Protein AF-A0AAD6FW63-F1 (afdb_monomer_lite)

Organism: NCBI:txid1090488

pLDDT: mean 72.47, std 18.84, range [28.69, 93.19]

Structure (mmCIF, N/CA/C/O backbone):
data_AF-A0AAD6FW63-F1
#
_entry.id   AF-A0AAD6FW63-F1
#
loop_
_atom_site.group_PDB
_atom_site.id
_atom_site.type_symbol
_atom_site.label_atom_id
_atom_site.label_alt_id
_atom_site.label_comp_id
_atom_site.label_asym_id
_atom_site.label_entity_id
_atom_site.label_seq_id
_atom_site.pdbx_PDB_ins_code
_atom_site.Cartn_x
_atom_site.Cartn_y
_atom_site.Cartn_z
_atom_site.occupancy
_atom_site.B_iso_or_equiv
_atom_site.auth_seq_id
_atom_site.auth_comp_id
_atom_site.auth_asym_id
_atom_site.auth_atom_id
_atom_site.pdbx_PDB_model_num
ATOM 1 N N . MET A 1 1 ? -1.924 -26.548 4.214 1.00 28.69 1 MET A N 1
ATOM 2 C CA . MET A 1 1 ? -1.727 -27.820 3.489 1.00 28.69 1 MET A CA 1
ATOM 3 C C . MET A 1 1 ? -2.970 -28.033 2.645 1.00 28.69 1 MET A C 1
ATOM 5 O O . MET A 1 1 ? -4.022 -28.293 3.209 1.00 28.69 1 MET A O 1
ATOM 9 N N . VAL A 1 2 ? -2.896 -27.774 1.340 1.00 28.89 2 VAL A N 1
ATOM 10 C CA . VAL A 1 2 ? -4.025 -28.017 0.429 1.00 28.89 2 VAL A CA 1
ATOM 11 C C . VAL A 1 2 ? -3.853 -29.439 -0.097 1.00 28.89 2 VAL A C 1
ATOM 13 O O . VAL A 1 2 ? -2.834 -29.736 -0.715 1.00 28.89 2 VAL A O 1
ATOM 16 N N . LEU A 1 3 ? -4.787 -30.327 0.236 1.00 35.41 3 LEU A N 1
ATOM 17 C CA . LEU A 1 3 ? -4.822 -31.704 -0.258 1.00 35.41 3 LEU A CA 1
ATOM 18 C C . LEU A 1 3 ? -5.662 -31.741 -1.540 1.00 35.41 3 LEU A C 1
ATOM 20 O O . LEU A 1 3 ? -6.787 -31.247 -1.548 1.00 35.41 3 LEU A O 1
ATOM 24 N N . PHE A 1 4 ? -5.113 -32.325 -2.605 1.00 38.91 4 PHE A N 1
ATOM 25 C CA . PHE A 1 4 ? -5.818 -32.571 -3.867 1.00 38.91 4 PHE A CA 1
ATOM 26 C C . PHE A 1 4 ? -6.376 -34.006 -3.912 1.00 38.91 4 PHE A C 1
ATOM 28 O O . PHE A 1 4 ? -5.746 -34.911 -3.357 1.00 38.91 4 PHE A O 1
ATOM 35 N N . PRO A 1 5 ? -7.519 -34.245 -4.587 1.00 38.25 5 PRO A N 1
ATOM 36 C CA . PRO A 1 5 ? -8.008 -35.592 -4.859 1.00 38.25 5 PRO A CA 1
ATOM 37 C C . PRO A 1 5 ? -7.171 -36.257 -5.970 1.00 38.25 5 PRO A C 1
ATOM 39 O O . PRO A 1 5 ? -6.626 -35.559 -6.831 1.00 38.25 5 PRO A O 1
ATOM 42 N N . PRO A 1 6 ? -7.058 -37.596 -5.992 1.00 49.34 6 PRO A N 1
ATOM 43 C CA . PRO A 1 6 ? -6.237 -38.282 -6.971 1.00 49.34 6 PRO A CA 1
ATOM 44 C C . PRO A 1 6 ? -7.062 -38.603 -8.221 1.00 49.34 6 PRO A C 1
ATOM 46 O O . PRO A 1 6 ? -8.075 -39.290 -8.139 1.00 49.34 6 PRO A O 1
ATOM 49 N N . SER A 1 7 ? -6.611 -38.176 -9.397 1.00 48.06 7 SER A N 1
ATOM 50 C CA . SER A 1 7 ? -6.488 -39.082 -10.551 1.00 48.06 7 SER A CA 1
ATOM 51 C C . SER A 1 7 ? -5.882 -38.382 -11.770 1.00 48.06 7 SER A C 1
ATOM 53 O O . SER A 1 7 ? -6.236 -37.264 -12.123 1.00 48.06 7 SER A O 1
ATOM 55 N N . SER A 1 8 ? -4.939 -39.104 -12.386 1.00 46.62 8 SER A N 1
ATOM 56 C CA . SER A 1 8 ? -4.348 -38.904 -13.716 1.00 46.62 8 SER A CA 1
ATOM 57 C C . SER A 1 8 ? -3.781 -37.517 -14.038 1.00 46.62 8 SER A C 1
ATOM 59 O O . SER A 1 8 ? -4.385 -36.748 -14.778 1.00 46.62 8 SER A O 1
ATOM 61 N N . ALA A 1 9 ? -2.554 -37.242 -13.597 1.00 45.59 9 ALA A N 1
ATOM 62 C CA . ALA A 1 9 ? -1.728 -36.212 -14.219 1.00 45.59 9 ALA A CA 1
ATOM 63 C C . ALA A 1 9 ? -0.438 -36.851 -14.734 1.00 45.59 9 ALA A C 1
ATOM 65 O O . ALA A 1 9 ? 0.232 -37.596 -14.013 1.00 45.59 9 ALA A O 1
ATOM 66 N N . SER A 1 10 ? -0.101 -36.563 -15.996 1.00 51.78 10 SER A N 1
ATOM 67 C CA . SER A 1 10 ? 1.253 -36.744 -16.508 1.00 51.78 10 SER A CA 1
ATOM 68 C C . SER A 1 10 ? 2.234 -36.052 -15.561 1.00 51.78 10 SER A C 1
ATOM 70 O O . SER A 1 10 ? 1.858 -35.174 -14.784 1.00 51.78 10 SER A O 1
ATOM 72 N N . ARG A 1 11 ? 3.488 -36.501 -15.580 1.00 48.94 11 ARG A N 1
ATOM 73 C CA . ARG A 1 11 ? 4.554 -36.087 -14.666 1.00 48.94 11 ARG A CA 1
ATOM 74 C C . ARG A 1 11 ? 4.933 -34.614 -14.905 1.00 48.94 11 ARG A C 1
ATOM 76 O O . ARG A 1 11 ? 6.004 -34.341 -15.424 1.00 48.94 11 ARG A O 1
ATOM 83 N N . PHE A 1 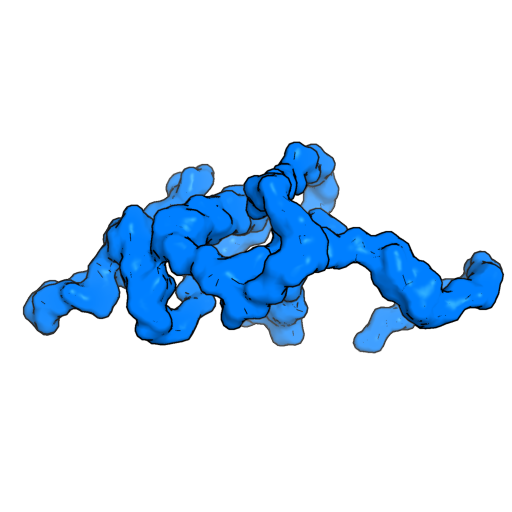12 ? 4.046 -33.689 -14.547 1.00 48.09 12 PHE A N 1
ATOM 84 C CA . PHE A 1 12 ? 4.302 -32.259 -14.483 1.00 48.09 12 PHE A CA 1
ATOM 85 C C . PHE A 1 12 ? 5.335 -32.052 -13.387 1.00 48.09 12 PHE A C 1
ATOM 87 O O . PHE A 1 12 ? 5.075 -32.307 -12.207 1.00 48.09 12 PHE A O 1
ATOM 94 N N . THR A 1 13 ? 6.539 -31.655 -13.772 1.00 62.78 13 THR A N 1
ATOM 95 C CA . THR A 1 13 ? 7.558 -31.304 -12.791 1.00 62.78 13 THR A CA 1
ATOM 96 C C . THR A 1 13 ? 7.145 -30.016 -12.085 1.00 62.78 13 THR A C 1
ATOM 98 O O . THR A 1 13 ? 6.506 -29.140 -12.672 1.00 62.78 13 THR A O 1
ATOM 101 N N . SER A 1 14 ? 7.548 -29.852 -10.822 1.00 49.62 14 SER A N 1
ATOM 102 C CA . SER A 1 14 ? 7.280 -28.616 -10.074 1.00 49.62 14 SER A CA 1
ATOM 103 C C . SER A 1 14 ? 7.771 -27.367 -10.817 1.00 49.62 14 SER A C 1
ATOM 105 O O . SER A 1 14 ? 7.197 -26.296 -10.660 1.00 49.62 14 SER A O 1
ATOM 107 N N . LYS A 1 15 ? 8.807 -27.510 -11.658 1.00 51.28 15 LYS A N 1
ATOM 108 C CA . LYS A 1 15 ? 9.351 -26.443 -12.502 1.00 51.28 15 LYS A CA 1
ATOM 109 C C . LYS A 1 15 ? 8.416 -26.082 -13.661 1.00 51.28 15 LYS A C 1
ATOM 111 O O . LYS A 1 15 ? 8.152 -24.905 -13.865 1.00 51.28 15 LYS A O 1
ATOM 116 N N . GLU A 1 16 ? 7.892 -27.068 -14.384 1.00 60.09 16 GLU A N 1
ATOM 117 C CA . GLU A 1 16 ? 6.948 -26.840 -15.492 1.00 60.09 16 GLU A CA 1
ATOM 118 C C . GLU A 1 16 ? 5.636 -26.224 -15.003 1.00 60.09 16 GLU A C 1
ATOM 120 O O . GLU A 1 16 ? 5.088 -25.338 -15.653 1.00 60.09 16 GLU A O 1
ATOM 125 N N . TRP A 1 17 ? 5.169 -26.638 -13.824 1.00 53.19 17 TRP A N 1
ATOM 126 C CA . TRP A 1 17 ? 3.982 -26.051 -13.210 1.00 53.19 17 TRP A CA 1
ATOM 127 C C . TRP A 1 17 ? 4.213 -24.595 -12.784 1.00 53.19 17 TRP A C 1
ATOM 129 O O . TRP A 1 17 ? 3.395 -23.732 -13.089 1.00 53.19 17 TRP A O 1
ATOM 139 N N . LEU A 1 18 ? 5.351 -24.294 -12.143 1.00 46.06 18 LEU A N 1
ATOM 140 C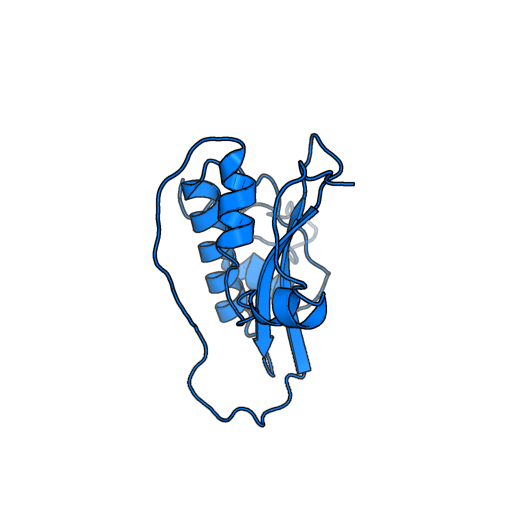 CA . LEU A 1 18 ? 5.680 -22.929 -11.716 1.00 46.06 18 LEU A CA 1
ATOM 141 C C . LEU A 1 18 ? 5.837 -21.974 -12.911 1.00 46.06 18 LEU A C 1
ATOM 143 O O . LEU A 1 18 ? 5.381 -20.838 -12.848 1.00 46.06 18 LEU A O 1
ATOM 147 N N . CYS A 1 19 ? 6.424 -22.445 -14.016 1.00 55.19 19 CYS A N 1
ATOM 148 C CA . CYS A 1 19 ? 6.548 -21.676 -15.258 1.00 55.19 19 CYS A CA 1
ATOM 149 C C . CYS A 1 19 ? 5.208 -21.434 -15.972 1.00 55.19 19 CYS A C 1
ATOM 151 O O . CYS A 1 19 ? 5.135 -20.562 -16.833 1.00 55.19 19 CYS A O 1
ATOM 153 N N . SER A 1 20 ? 4.160 -22.192 -15.635 1.00 57.09 20 SER A N 1
ATOM 154 C CA . SER A 1 20 ? 2.810 -21.989 -16.168 1.00 57.09 20 SER A CA 1
ATOM 155 C C . SER A 1 20 ? 2.031 -20.895 -15.429 1.00 57.09 20 SER A C 1
ATOM 157 O O . SER A 1 20 ? 0.964 -20.498 -15.901 1.00 57.09 20 SER A O 1
ATOM 159 N N . VAL A 1 21 ? 2.514 -20.429 -14.273 1.00 58.59 21 VAL A N 1
ATOM 160 C CA . VAL A 1 21 ? 1.887 -19.333 -13.527 1.00 58.59 21 VAL A CA 1
ATOM 161 C C . VAL A 1 21 ? 2.351 -18.010 -14.132 1.00 58.59 21 VAL A C 1
ATOM 163 O O . VAL A 1 21 ? 3.551 -17.772 -14.255 1.00 58.59 21 VAL A O 1
ATOM 166 N N . ASP A 1 22 ? 1.411 -17.136 -14.505 1.00 59.44 22 ASP A N 1
ATOM 167 C CA . ASP A 1 22 ? 1.751 -15.807 -15.020 1.00 59.44 22 ASP A CA 1
ATOM 168 C C . ASP A 1 22 ? 2.328 -14.935 -13.892 1.00 59.44 22 ASP A C 1
ATOM 170 O O . ASP A 1 22 ? 1.608 -14.426 -13.032 1.00 59.44 22 ASP A O 1
ATOM 174 N N . GLY A 1 23 ? 3.657 -14.830 -13.873 1.00 59.75 23 GLY A N 1
ATOM 175 C CA . GLY A 1 23 ? 4.450 -14.021 -12.948 1.00 59.75 23 GLY A CA 1
ATOM 176 C C . GLY A 1 23 ? 4.879 -12.689 -13.558 1.00 59.75 23 GLY A C 1
ATOM 177 O O . GLY A 1 23 ? 6.014 -12.246 -13.356 1.00 59.75 23 GLY A O 1
ATOM 178 N N . LYS A 1 24 ? 4.021 -12.053 -14.354 1.00 69.75 24 LYS A N 1
ATOM 179 C CA . LYS A 1 24 ? 4.267 -10.689 -14.832 1.00 69.75 24 LYS A CA 1
ATOM 180 C C . LYS A 1 24 ? 3.936 -9.662 -13.742 1.00 69.75 24 LYS A C 1
ATOM 182 O O . LYS A 1 24 ? 3.020 -9.889 -12.952 1.00 69.75 24 LYS A O 1
ATOM 187 N N . PRO A 1 25 ? 4.663 -8.530 -13.686 1.00 68.75 25 PRO A N 1
ATOM 188 C CA . PRO A 1 25 ? 4.331 -7.447 -12.768 1.00 68.75 25 PRO A CA 1
ATOM 189 C C . PRO A 1 25 ? 2.932 -6.897 -13.070 1.00 68.75 25 PRO A C 1
ATOM 191 O O . PRO A 1 25 ? 2.514 -6.820 -14.228 1.00 68.75 25 PRO A O 1
ATOM 194 N N . GLY A 1 26 ? 2.221 -6.511 -12.016 1.00 71.12 26 GLY A N 1
ATOM 195 C CA . GLY A 1 26 ? 0.819 -6.112 -12.065 1.00 71.12 26 GLY A CA 1
ATOM 196 C C . GLY A 1 26 ? -0.032 -6.808 -11.006 1.00 71.12 26 GLY A C 1
ATOM 197 O O . GLY A 1 26 ? 0.475 -7.468 -10.095 1.00 71.12 26 GLY A O 1
ATOM 198 N N . LEU A 1 27 ? -1.350 -6.638 -11.125 1.00 74.31 27 LEU A N 1
ATOM 199 C CA . LEU A 1 27 ? -2.333 -7.337 -10.300 1.00 74.31 27 LEU A CA 1
ATOM 200 C C . LEU A 1 27 ? -2.433 -8.808 -10.710 1.00 74.31 27 LEU A C 1
ATOM 202 O O . LEU A 1 27 ? -2.718 -9.137 -11.862 1.00 74.31 27 LEU A O 1
ATOM 206 N N . ASN A 1 28 ? -2.239 -9.698 -9.740 1.00 73.38 28 ASN A N 1
ATOM 207 C CA . ASN A 1 28 ? -2.394 -11.128 -9.929 1.00 73.38 28 ASN A CA 1
ATOM 208 C C . ASN A 1 28 ? -3.877 -11.490 -9.827 1.00 73.38 28 ASN A C 1
ATOM 210 O O . ASN A 1 28 ? -4.420 -11.696 -8.739 1.00 73.38 28 ASN A O 1
ATOM 214 N N . LYS A 1 29 ? -4.523 -11.579 -10.989 1.00 67.75 29 LYS A N 1
ATOM 215 C CA . LYS A 1 29 ? -5.944 -11.921 -11.085 1.00 67.75 29 LYS A CA 1
ATOM 216 C C . LYS A 1 29 ? -6.257 -13.282 -10.506 1.00 67.75 29 LYS A C 1
ATOM 218 O O . LYS A 1 29 ? -7.217 -13.387 -9.776 1.00 67.75 29 LYS A O 1
ATOM 223 N N . MET A 1 30 ? -5.410 -14.291 -10.714 1.00 66.12 30 MET A N 1
ATOM 224 C CA . MET A 1 30 ? -5.639 -15.601 -10.097 1.00 66.12 30 MET A CA 1
ATOM 225 C C . MET A 1 30 ? -5.711 -15.504 -8.569 1.00 66.12 30 MET A C 1
ATOM 227 O O . MET A 1 30 ? -6.532 -16.178 -7.958 1.00 66.12 30 MET A O 1
ATOM 231 N N . MET A 1 31 ? -4.890 -14.653 -7.947 1.00 66.75 31 MET A N 1
ATOM 232 C CA . MET A 1 31 ? -4.930 -14.423 -6.501 1.00 66.75 31 MET A CA 1
ATOM 233 C C . MET A 1 31 ? -6.159 -13.612 -6.081 1.00 66.75 31 MET A C 1
ATOM 235 O O . MET A 1 31 ? -6.776 -13.951 -5.076 1.00 66.75 31 MET A O 1
ATOM 239 N N . LEU A 1 32 ? -6.545 -12.587 -6.844 1.00 68.56 32 LEU A N 1
ATOM 240 C CA . LEU A 1 32 ? -7.778 -11.828 -6.599 1.00 68.56 32 LEU A CA 1
ATOM 241 C C . LEU A 1 32 ? -9.023 -12.707 -6.749 1.00 68.56 32 LEU A C 1
ATOM 243 O O . LEU A 1 32 ? -9.841 -12.745 -5.840 1.00 68.56 32 LEU A O 1
ATOM 247 N N . ASP A 1 33 ? -9.104 -13.489 -7.819 1.00 69.00 33 ASP A N 1
ATOM 248 C CA . ASP A 1 33 ? -10.171 -14.448 -8.090 1.00 69.00 33 ASP A CA 1
ATOM 249 C C . ASP A 1 33 ? -10.191 -15.556 -7.022 1.00 69.00 33 ASP A C 1
ATOM 251 O O . ASP A 1 33 ? -11.246 -16.046 -6.636 1.00 69.00 33 ASP A O 1
ATOM 255 N N . MET A 1 34 ? -9.036 -15.972 -6.483 1.00 65.06 34 MET A N 1
ATOM 256 C CA . MET A 1 34 ? -8.987 -16.899 -5.341 1.00 65.06 34 MET A CA 1
ATOM 257 C C . MET A 1 34 ? -9.530 -16.277 -4.048 1.00 65.06 34 MET A C 1
ATOM 259 O O . MET A 1 34 ? -10.102 -17.000 -3.228 1.00 65.06 34 MET A O 1
ATOM 263 N N . LEU A 1 35 ? -9.353 -14.968 -3.847 1.00 64.50 35 LEU A N 1
ATOM 264 C CA . LEU A 1 35 ? -9.965 -14.238 -2.734 1.00 64.50 35 LEU A CA 1
ATOM 265 C C . LEU A 1 35 ? -11.474 -14.073 -2.951 1.00 64.50 35 LEU A C 1
ATOM 267 O O . LEU A 1 35 ? -12.248 -14.253 -2.011 1.00 64.50 35 LEU A O 1
ATOM 271 N N . GLU A 1 36 ? -11.873 -13.818 -4.193 1.00 62.03 36 GLU A N 1
ATOM 272 C CA . GLU A 1 36 ? -13.256 -13.727 -4.654 1.00 62.03 36 GLU A CA 1
ATOM 273 C C . GLU A 1 36 ? -13.966 -15.082 -4.624 1.00 62.03 36 GLU A C 1
ATOM 275 O O . GLU A 1 36 ? -15.121 -15.150 -4.271 1.00 62.03 36 GLU A O 1
ATOM 280 N N . ARG A 1 37 ? -13.306 -16.229 -4.803 1.00 55.44 37 ARG A N 1
ATOM 281 C CA . ARG A 1 37 ? -13.939 -17.564 -4.674 1.00 55.44 37 ARG A CA 1
ATOM 282 C C . ARG A 1 37 ? -14.453 -17.917 -3.264 1.00 55.44 37 ARG A C 1
ATOM 284 O O . ARG A 1 37 ? -14.976 -19.012 -3.062 1.00 55.44 37 ARG A O 1
ATOM 291 N N . ARG A 1 38 ? -14.364 -16.999 -2.292 1.00 52.88 38 ARG A N 1
ATOM 292 C CA . ARG A 1 38 ? -15.138 -17.018 -1.030 1.00 52.88 38 ARG A CA 1
ATOM 293 C C . ARG A 1 38 ? -16.489 -16.267 -1.099 1.00 52.88 38 ARG A C 1
ATOM 295 O O . ARG A 1 38 ? -17.273 -16.409 -0.169 1.00 52.88 38 ARG A O 1
ATOM 302 N N . CYS A 1 39 ? -16.763 -15.532 -2.175 1.00 45.88 39 CYS A N 1
ATOM 303 C CA . CYS A 1 39 ? -17.985 -14.805 -2.551 1.00 45.88 39 CYS A CA 1
ATOM 304 C C . CYS A 1 39 ? -18.033 -14.658 -4.099 1.00 45.88 39 CYS A C 1
ATOM 306 O O . CYS A 1 39 ? -17.359 -13.803 -4.642 1.00 45.88 39 CYS A O 1
ATOM 308 N N . GLN A 1 40 ? -18.802 -15.525 -4.772 1.00 35.22 40 GLN A N 1
ATOM 309 C CA . GLN A 1 40 ? -18.917 -15.788 -6.230 1.00 35.22 40 GLN A CA 1
ATOM 310 C C . GLN A 1 40 ? -18.577 -14.706 -7.295 1.00 35.22 40 GLN A C 1
ATOM 312 O O . GLN A 1 40 ? -18.774 -13.517 -7.098 1.00 35.22 40 GLN A O 1
ATOM 317 N N . GLU A 1 41 ? -18.158 -15.247 -8.457 1.00 39.06 41 GLU A N 1
ATOM 318 C CA . GLU A 1 41 ? -17.450 -14.701 -9.640 1.00 39.06 41 GLU A CA 1
ATOM 319 C C . GLU A 1 41 ? -18.105 -13.545 -10.427 1.00 39.06 41 GLU A C 1
ATOM 321 O O . GLU A 1 41 ? -19.294 -13.619 -10.734 1.00 39.06 41 GLU A O 1
ATOM 326 N N . ASP A 1 42 ? -17.274 -12.616 -10.940 1.00 35.22 42 ASP A N 1
ATOM 327 C CA . ASP A 1 42 ? -17.333 -12.188 -12.353 1.00 35.22 42 ASP A CA 1
ATOM 328 C C . ASP A 1 42 ? -16.007 -11.609 -12.926 1.00 35.22 42 ASP A C 1
ATOM 330 O O . ASP A 1 42 ? -15.135 -11.102 -12.225 1.00 35.22 42 ASP A O 1
ATOM 334 N N . GLN A 1 43 ? -15.841 -11.716 -14.250 1.00 35.28 43 GLN A N 1
ATOM 335 C CA . GLN A 1 43 ? -14.595 -11.512 -15.017 1.00 35.28 43 GLN A CA 1
ATOM 336 C C . GLN A 1 43 ? -14.238 -10.030 -15.300 1.00 35.28 43 GLN A C 1
ATOM 338 O O . GLN A 1 43 ? -15.017 -9.318 -15.933 1.00 35.28 43 GLN A O 1
ATOM 343 N N . ALA A 1 44 ? -13.001 -9.585 -15.002 1.00 32.69 44 ALA A N 1
ATOM 344 C CA . ALA A 1 44 ? -12.498 -8.258 -15.415 1.00 32.69 44 ALA A CA 1
ATOM 345 C C . ALA A 1 44 ? -11.044 -8.223 -15.956 1.00 32.69 44 ALA A C 1
ATOM 347 O O . ALA A 1 44 ? -10.125 -8.941 -15.542 1.00 32.69 44 ALA A O 1
ATOM 348 N N . LYS A 1 45 ? -10.823 -7.357 -16.953 1.00 41.50 45 LYS A N 1
ATOM 349 C CA . LYS A 1 45 ? -9.714 -7.372 -17.923 1.00 41.50 45 LYS A CA 1
ATOM 350 C C . LYS A 1 45 ? -8.828 -6.109 -17.848 1.00 41.50 45 LYS A C 1
ATOM 352 O O . LYS A 1 45 ? -9.007 -5.240 -18.677 1.00 41.50 45 LYS A O 1
ATOM 357 N N . TYR A 1 46 ? -7.821 -6.029 -16.969 1.00 43.25 46 TYR A N 1
ATOM 358 C CA . TYR A 1 46 ? -6.837 -4.910 -16.938 1.00 43.25 46 TYR A CA 1
ATOM 359 C C . TYR A 1 46 ? -5.448 -5.421 -16.481 1.00 43.25 46 TYR A C 1
ATOM 361 O O . TYR A 1 46 ? -5.408 -6.486 -15.872 1.00 43.25 46 TYR A O 1
ATOM 369 N N . GLY A 1 47 ? -4.265 -4.843 -16.724 1.00 35.28 47 GLY A N 1
ATO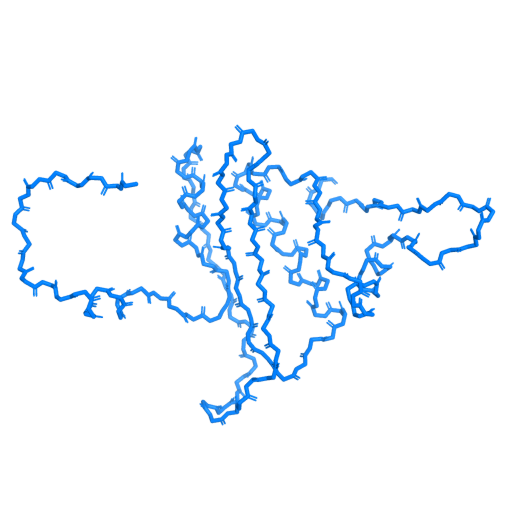M 370 C CA . GLY A 1 47 ? -3.762 -3.692 -17.486 1.00 35.28 47 GLY A CA 1
ATOM 371 C C . GLY A 1 47 ? -2.263 -3.554 -17.126 1.00 35.28 47 GLY A C 1
ATOM 372 O O . GLY A 1 47 ? -1.941 -3.411 -15.951 1.00 35.28 47 GLY A O 1
ATOM 373 N N . TYR A 1 48 ? -1.339 -3.702 -18.085 1.00 40.34 48 TYR A N 1
ATOM 374 C CA . TYR A 1 48 ? 0.120 -3.668 -17.858 1.00 40.34 48 TYR A CA 1
ATOM 375 C C . TYR A 1 48 ? 0.622 -2.219 -17.931 1.00 40.34 48 TYR A C 1
ATOM 377 O O . TYR A 1 48 ? 0.642 -1.634 -19.010 1.00 40.34 48 TYR A O 1
ATOM 385 N N . MET A 1 49 ? 1.034 -1.643 -16.799 1.00 46.22 49 MET A N 1
ATOM 386 C CA . MET A 1 49 ? 1.833 -0.408 -16.753 1.00 46.22 49 MET A CA 1
ATOM 387 C C . MET A 1 49 ? 3.323 -0.771 -16.722 1.00 46.22 49 MET A C 1
ATOM 389 O O . MET A 1 49 ? 4.031 -0.493 -15.760 1.00 46.22 49 MET A O 1
ATOM 393 N N . GLY A 1 50 ? 3.795 -1.453 -17.761 1.00 42.62 50 GLY A N 1
ATOM 394 C CA . GLY A 1 50 ? 5.204 -1.395 -18.124 1.00 42.62 50 GLY A CA 1
ATOM 395 C C . GLY A 1 50 ? 5.297 -0.517 -19.353 1.00 42.62 50 GLY A C 1
ATOM 396 O O . GLY A 1 50 ? 4.937 -0.944 -20.449 1.00 42.62 50 GLY A O 1
ATOM 397 N N . ASP A 1 51 ? 5.716 0.729 -19.152 1.00 40.53 51 ASP A N 1
ATOM 398 C CA . ASP A 1 51 ? 6.222 1.534 -20.254 1.00 40.53 51 ASP A CA 1
ATOM 399 C C . ASP A 1 51 ? 7.372 0.739 -20.877 1.00 40.53 51 ASP A C 1
ATOM 401 O O . ASP A 1 51 ? 8.299 0.319 -20.179 1.00 40.53 51 ASP A O 1
ATOM 405 N N . GLY A 1 52 ? 7.220 0.384 -22.150 1.00 50.44 52 GLY A N 1
ATOM 406 C CA . GLY A 1 52 ? 8.104 -0.560 -22.809 1.00 50.44 52 GLY A CA 1
ATOM 407 C C . GLY A 1 52 ? 9.538 -0.058 -22.761 1.00 50.44 52 GLY A C 1
ATOM 408 O O . GLY A 1 52 ? 9.842 0.949 -23.381 1.00 50.44 52 GLY A O 1
ATOM 409 N N . ASN A 1 53 ? 10.422 -0.761 -22.056 1.00 43.56 53 ASN A N 1
ATOM 410 C CA . ASN A 1 53 ? 11.862 -0.619 -22.222 1.00 43.56 53 ASN A CA 1
ATOM 411 C C . ASN A 1 53 ? 12.575 -1.858 -21.677 1.00 43.56 53 ASN A C 1
ATOM 413 O O . ASN A 1 53 ? 12.592 -2.093 -20.477 1.00 43.56 53 ASN A O 1
ATOM 417 N N . ASN A 1 54 ? 13.144 -2.622 -22.612 1.00 45.44 54 ASN A N 1
ATOM 418 C CA . ASN A 1 54 ? 14.281 -3.536 -22.487 1.00 45.44 54 ASN A CA 1
ATOM 419 C C . ASN A 1 54 ? 14.312 -4.428 -21.231 1.00 45.44 54 ASN A C 1
ATOM 421 O O . ASN A 1 54 ? 14.624 -3.976 -20.134 1.00 45.44 54 ASN A O 1
ATOM 425 N N . GLU A 1 55 ? 14.152 -5.740 -21.430 1.00 53.69 55 GLU A N 1
ATOM 426 C CA . GLU A 1 55 ? 14.280 -6.821 -20.427 1.00 53.69 55 GLU A CA 1
ATOM 427 C C . GLU A 1 55 ? 15.628 -6.855 -19.657 1.00 53.69 55 GLU A C 1
ATOM 429 O O . GLU A 1 55 ? 15.879 -7.755 -18.860 1.00 53.69 55 GLU A O 1
ATOM 434 N N . THR A 1 56 ? 16.515 -5.887 -19.890 1.00 53.47 56 THR A N 1
ATOM 435 C CA . THR A 1 56 ? 17.861 -5.765 -19.326 1.00 53.47 56 THR A CA 1
ATOM 436 C C . THR A 1 56 ? 17.981 -4.745 -18.194 1.00 53.47 56 THR A C 1
ATOM 438 O O . THR A 1 56 ? 19.044 -4.662 -17.579 1.00 53.47 56 THR A O 1
ATOM 441 N N . ASP A 1 57 ? 16.951 -3.943 -17.917 1.00 66.50 57 ASP A N 1
ATOM 442 C CA . ASP A 1 57 ? 17.044 -2.896 -16.899 1.00 66.50 57 ASP A CA 1
ATOM 443 C C . ASP A 1 57 ? 16.767 -3.442 -15.488 1.00 66.50 57 ASP A C 1
ATOM 445 O O . ASP A 1 57 ? 15.649 -3.819 -15.138 1.00 66.50 57 ASP A O 1
ATOM 449 N N . VAL A 1 58 ? 17.816 -3.489 -14.659 1.00 77.31 58 VAL A N 1
ATOM 450 C CA . VAL A 1 58 ? 17.748 -4.009 -13.286 1.00 77.31 58 VAL A CA 1
ATOM 451 C C . VAL A 1 58 ? 16.910 -3.070 -12.414 1.00 77.31 58 VAL A C 1
ATOM 453 O O . VAL A 1 58 ? 17.235 -1.890 -12.264 1.00 77.31 58 VAL A O 1
ATOM 456 N N . ALA A 1 59 ? 15.838 -3.604 -11.827 1.00 81.81 59 ALA A N 1
ATOM 457 C CA . ALA A 1 59 ? 15.017 -2.900 -10.848 1.00 81.81 59 ALA A CA 1
ATOM 458 C C . ALA A 1 59 ? 15.775 -2.711 -9.523 1.00 81.81 59 ALA A C 1
ATOM 460 O O . ALA A 1 59 ? 16.492 -3.606 -9.073 1.00 81.81 59 ALA A O 1
ATOM 461 N N . THR A 1 60 ? 15.590 -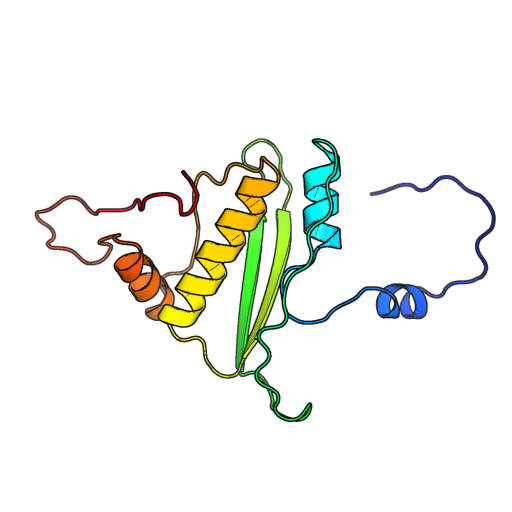1.561 -8.882 1.00 85.94 60 THR A N 1
ATOM 462 C CA . THR A 1 60 ? 16.165 -1.234 -7.563 1.00 85.94 60 THR A CA 1
ATOM 463 C C . THR A 1 60 ? 15.118 -1.290 -6.454 1.00 85.94 60 THR A C 1
ATOM 465 O O . THR A 1 60 ? 15.470 -1.443 -5.287 1.00 85.94 60 THR A O 1
ATOM 468 N N . GLU A 1 61 ? 13.836 -1.198 -6.811 1.00 82.06 61 GLU A N 1
ATOM 469 C CA . GLU A 1 61 ? 12.707 -1.160 -5.890 1.00 82.06 61 GLU A CA 1
ATOM 470 C C . GLU A 1 61 ? 11.634 -2.177 -6.305 1.00 82.06 61 GLU A C 1
ATOM 472 O O . GLU A 1 61 ? 11.379 -2.418 -7.490 1.00 82.06 61 GLU A O 1
ATOM 477 N N . ALA A 1 62 ? 10.976 -2.762 -5.303 1.00 87.25 62 ALA A N 1
ATOM 478 C CA . ALA A 1 62 ? 9.840 -3.655 -5.482 1.00 87.25 62 ALA A CA 1
ATOM 479 C C . ALA A 1 62 ? 8.684 -3.200 -4.586 1.00 87.25 62 ALA A C 1
ATOM 481 O O . ALA A 1 62 ? 8.798 -3.206 -3.360 1.00 87.25 62 ALA A O 1
ATOM 482 N N . LEU A 1 63 ? 7.559 -2.835 -5.195 1.00 87.12 63 LEU A N 1
ATOM 483 C CA . LEU A 1 63 ? 6.312 -2.563 -4.485 1.00 87.12 63 LEU A CA 1
ATOM 484 C C . LEU A 1 63 ? 5.447 -3.809 -4.504 1.00 87.12 63 LEU A C 1
ATOM 486 O O . LEU A 1 63 ? 5.184 -4.351 -5.571 1.00 87.12 63 LEU A O 1
ATOM 490 N N . VAL A 1 64 ? 4.975 -4.234 -3.337 1.00 89.88 64 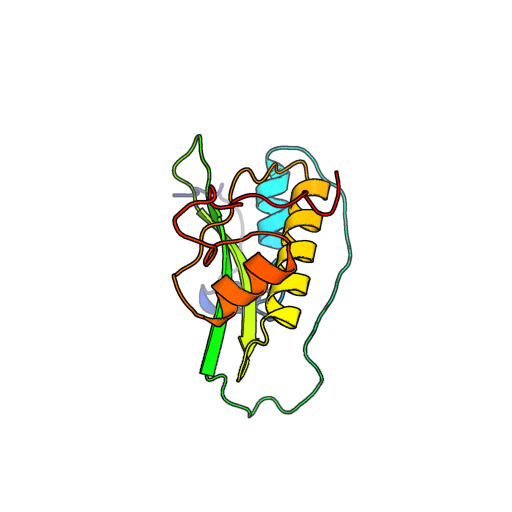VAL A N 1
ATOM 491 C CA . VAL A 1 64 ? 4.090 -5.392 -3.196 1.00 89.88 64 VAL A CA 1
ATOM 492 C C . VAL A 1 64 ? 2.840 -4.970 -2.439 1.00 89.88 64 VAL A C 1
ATOM 494 O O . VAL A 1 64 ? 2.928 -4.476 -1.317 1.00 89.88 64 VAL A O 1
ATOM 497 N N . PHE A 1 65 ? 1.672 -5.211 -3.029 1.00 90.56 65 PHE A N 1
ATOM 498 C CA . PHE A 1 65 ? 0.391 -5.077 -2.344 1.00 90.56 65 PHE A CA 1
ATOM 499 C C . PHE A 1 65 ? -0.034 -6.436 -1.800 1.00 90.56 65 PHE A C 1
ATOM 501 O O . PHE A 1 65 ? -0.106 -7.424 -2.535 1.00 90.56 65 PHE A O 1
ATOM 508 N N . MET A 1 66 ? -0.327 -6.486 -0.503 1.00 91.25 66 MET A N 1
ATOM 509 C CA . MET A 1 66 ? -0.736 -7.698 0.198 1.00 91.25 66 MET A CA 1
ATOM 510 C C . MET A 1 66 ? -2.006 -7.435 0.997 1.00 91.25 66 MET A C 1
ATOM 512 O O . MET A 1 66 ? -2.066 -6.494 1.785 1.00 91.25 66 MET A O 1
ATOM 516 N N . VAL A 1 67 ? -3.001 -8.303 0.829 1.00 90.44 67 VAL A N 1
ATOM 517 C CA . VAL A 1 67 ? -4.223 -8.292 1.635 1.00 90.44 67 VAL A CA 1
ATOM 518 C C . VAL A 1 67 ? -4.020 -9.195 2.842 1.00 90.44 67 VAL A C 1
ATOM 520 O O . VAL A 1 67 ? -3.525 -10.317 2.715 1.00 90.44 67 VAL A O 1
ATOM 523 N N . VAL A 1 68 ? -4.402 -8.703 4.018 1.00 88.56 68 VAL A N 1
ATOM 524 C CA . VAL A 1 68 ? -4.304 -9.422 5.290 1.00 88.56 68 VAL A CA 1
ATOM 525 C C . VAL A 1 68 ? -5.695 -9.545 5.897 1.00 88.56 68 VAL A C 1
ATOM 527 O O . VAL A 1 68 ? -6.409 -8.553 6.044 1.00 88.56 68 VAL A O 1
ATOM 530 N N . GLY A 1 69 ? -6.083 -10.767 6.259 1.00 85.75 69 GLY A N 1
ATOM 531 C CA . GLY A 1 69 ? -7.360 -11.024 6.913 1.00 85.75 69 GLY A CA 1
ATOM 532 C C . GLY A 1 69 ? -7.386 -10.481 8.342 1.00 85.75 69 GLY A C 1
ATOM 533 O O . GLY A 1 69 ? -6.539 -10.833 9.157 1.00 85.75 69 GLY A O 1
ATOM 534 N N . LEU A 1 70 ? -8.393 -9.668 8.674 1.00 82.50 70 LEU A N 1
ATOM 535 C CA . LEU A 1 70 ? -8.615 -9.215 10.056 1.00 82.50 70 LEU A CA 1
ATOM 536 C C . LEU A 1 70 ? -9.216 -10.319 10.938 1.00 82.50 70 LEU A C 1
ATOM 538 O O . LEU A 1 70 ? -8.850 -10.454 12.099 1.00 82.50 70 LEU A O 1
ATOM 542 N N . GLN A 1 71 ? -10.130 -11.120 10.382 1.00 74.50 71 GLN A N 1
ATOM 543 C CA . GLN A 1 71 ? -10.828 -12.204 11.092 1.00 74.50 71 GLN A CA 1
ATOM 544 C C . GLN A 1 71 ? -10.267 -13.600 10.770 1.00 74.50 71 GLN A C 1
ATOM 546 O O . GLN A 1 71 ? -10.901 -14.616 11.036 1.00 74.50 71 GLN A O 1
ATOM 551 N N . GLY A 1 72 ? -9.068 -13.679 10.192 1.00 63.84 72 GLY A N 1
ATOM 552 C CA . GLY A 1 72 ? -8.412 -14.948 9.902 1.00 63.84 72 GLY A CA 1
ATOM 553 C C . GLY A 1 72 ? -6.932 -14.744 9.629 1.00 63.84 72 GLY A C 1
ATOM 554 O O . GLY A 1 72 ? -6.554 -13.781 8.975 1.00 63.84 72 GLY A O 1
ATOM 555 N N . HIS A 1 73 ? -6.092 -15.655 10.112 1.00 76.19 73 HIS A N 1
ATOM 556 C CA . HIS A 1 73 ? -4.635 -15.579 9.978 1.00 76.19 73 HIS A CA 1
ATOM 557 C C . HIS A 1 73 ? -4.163 -15.931 8.557 1.00 76.19 73 HIS A C 1
ATOM 559 O O . HIS A 1 73 ? -3.414 -16.886 8.357 1.00 76.19 73 HIS A O 1
ATOM 565 N N . TRP A 1 74 ? -4.619 -15.183 7.554 1.00 81.00 74 TRP A N 1
ATOM 566 C CA . TRP A 1 74 ? -4.211 -15.346 6.164 1.00 81.00 74 TRP A CA 1
ATOM 567 C C . TRP A 1 74 ? -3.667 -14.038 5.597 1.00 81.00 74 TRP A C 1
ATOM 569 O O . TRP A 1 74 ? -4.047 -12.940 6.008 1.00 81.00 74 TRP A O 1
ATOM 579 N N . LYS A 1 75 ? -2.743 -14.182 4.651 1.00 84.38 75 LYS A N 1
ATOM 580 C CA . LYS A 1 75 ? -2.135 -13.091 3.896 1.00 84.38 75 LYS A CA 1
ATOM 581 C C . LYS A 1 75 ? -2.028 -13.532 2.446 1.00 84.38 75 LYS A C 1
ATOM 583 O O . LYS A 1 75 ? -1.644 -14.675 2.199 1.00 84.38 75 LYS A O 1
ATOM 588 N N . ALA A 1 76 ? -2.357 -12.654 1.513 1.00 84.69 76 ALA A N 1
ATOM 589 C CA . ALA A 1 76 ? -2.265 -12.938 0.088 1.00 84.69 76 ALA A CA 1
ATOM 590 C C . ALA A 1 76 ? -1.644 -11.736 -0.635 1.00 84.69 76 ALA A C 1
ATOM 592 O O . ALA A 1 76 ? -2.231 -10.652 -0.599 1.00 84.69 76 ALA A O 1
ATOM 593 N N . PRO A 1 77 ? -0.463 -11.878 -1.265 1.00 85.75 77 PRO A N 1
ATOM 594 C CA . PRO A 1 77 ? 0.019 -10.864 -2.192 1.00 85.75 77 PRO A CA 1
ATOM 595 C C . PRO A 1 77 ? -0.928 -10.814 -3.397 1.00 85.75 77 PRO A C 1
ATOM 597 O O . PRO A 1 77 ? -1.225 -11.846 -3.996 1.00 85.75 77 PRO A O 1
ATOM 600 N N . ILE A 1 78 ? -1.417 -9.622 -3.725 1.00 84.38 78 ILE A N 1
ATOM 601 C CA . ILE A 1 78 ? -2.382 -9.399 -4.812 1.00 84.38 78 ILE A CA 1
ATOM 602 C C . ILE A 1 78 ? -1.766 -8.677 -6.005 1.00 84.38 78 ILE A C 1
ATOM 604 O O . ILE A 1 78 ? -2.300 -8.763 -7.104 1.00 84.38 78 ILE A O 1
ATOM 608 N N . ALA A 1 79 ? -0.651 -7.974 -5.813 1.00 84.31 79 ALA A N 1
ATOM 609 C CA . ALA A 1 79 ? 0.050 -7.299 -6.893 1.00 84.31 79 ALA A CA 1
ATOM 610 C C . ALA A 1 79 ? 1.509 -7.045 -6.526 1.00 84.31 79 ALA A C 1
ATOM 612 O O . ALA A 1 79 ? 1.831 -6.860 -5.349 1.00 84.31 79 ALA A O 1
ATOM 613 N N . TYR A 1 80 ? 2.373 -6.981 -7.534 1.00 86.62 80 TYR A N 1
ATOM 614 C CA . TYR A 1 80 ? 3.726 -6.464 -7.368 1.00 86.62 80 TYR A CA 1
ATOM 615 C C . TYR A 1 80 ? 4.199 -5.703 -8.601 1.00 86.62 80 TYR A C 1
ATOM 617 O O . TYR A 1 80 ? 3.813 -6.009 -9.728 1.00 86.62 80 TYR A O 1
ATOM 625 N N . TYR A 1 81 ? 5.066 -4.725 -8.372 1.00 84.00 81 TYR A N 1
ATOM 626 C CA . TYR A 1 81 ? 5.638 -3.858 -9.393 1.00 84.00 81 TYR A CA 1
ATOM 627 C C . TYR A 1 81 ? 7.140 -3.740 -9.147 1.00 84.00 81 TYR A C 1
ATOM 629 O O . TYR A 1 81 ? 7.563 -3.435 -8.032 1.00 84.00 81 TYR A O 1
ATOM 637 N N . LEU A 1 82 ? 7.935 -4.003 -10.184 1.00 83.56 82 LEU A N 1
ATOM 638 C CA . LEU A 1 82 ? 9.392 -3.879 -10.162 1.00 83.56 82 LEU A CA 1
ATOM 639 C C . LEU A 1 82 ? 9.773 -2.644 -10.972 1.00 83.56 82 LEU A C 1
ATOM 641 O O . LEU A 1 82 ? 9.379 -2.530 -12.131 1.00 83.56 82 LEU A O 1
ATOM 645 N N . THR A 1 83 ? 10.503 -1.713 -10.367 1.00 80.62 83 THR A N 1
ATOM 646 C CA . THR A 1 83 ? 10.902 -0.459 -11.020 1.00 80.62 83 THR A CA 1
ATOM 647 C C . THR A 1 83 ? 12.217 0.064 -10.444 1.00 80.62 83 THR A C 1
ATOM 649 O O . THR A 1 83 ? 12.697 -0.397 -9.409 1.00 80.62 83 THR A O 1
ATOM 652 N N . LYS A 1 84 ? 12.836 1.021 -11.138 1.00 80.75 84 LYS A N 1
ATOM 653 C CA . LYS A 1 84 ? 14.018 1.747 -10.656 1.00 80.75 84 LYS A CA 1
ATOM 654 C C . LYS A 1 84 ? 13.680 2.842 -9.640 1.00 80.75 84 LYS A C 1
ATOM 656 O O . LYS A 1 84 ? 14.538 3.277 -8.879 1.00 80.75 84 LYS A O 1
ATOM 661 N N . SER A 1 85 ? 12.449 3.334 -9.672 1.00 79.62 85 SER A N 1
ATOM 662 C CA . SER A 1 85 ? 11.948 4.293 -8.695 1.00 79.62 85 SER A CA 1
ATOM 663 C C . SER A 1 85 ? 10.426 4.333 -8.716 1.00 79.62 85 SER A C 1
ATOM 665 O O . SER A 1 85 ? 9.790 4.164 -9.764 1.00 79.62 85 SER A O 1
ATOM 667 N N . LEU A 1 86 ? 9.834 4.568 -7.549 1.00 82.50 86 LEU A N 1
ATOM 668 C CA . LEU A 1 86 ? 8.402 4.802 -7.395 1.00 82.50 86 LEU A CA 1
ATOM 669 C C . LEU A 1 86 ? 8.138 6.246 -6.994 1.00 82.50 86 LEU A C 1
ATOM 671 O O . LEU A 1 86 ? 8.426 6.668 -5.874 1.00 82.50 86 LEU A O 1
ATOM 675 N N . SER A 1 87 ? 7.531 7.005 -7.907 1.00 87.25 87 SER A N 1
ATOM 676 C CA . SER A 1 87 ? 7.031 8.330 -7.557 1.00 87.25 87 SER A CA 1
ATOM 677 C C . SER A 1 87 ? 5.815 8.206 -6.622 1.00 87.25 87 SER A C 1
ATOM 679 O O . SER A 1 87 ? 5.011 7.284 -6.801 1.00 87.25 87 SER A O 1
ATOM 681 N N . PRO A 1 88 ? 5.622 9.128 -5.659 1.00 88.88 88 PRO A N 1
ATOM 682 C CA . PRO A 1 88 ? 4.441 9.119 -4.793 1.00 88.88 88 PRO A CA 1
ATOM 683 C C . PRO A 1 88 ? 3.119 9.153 -5.573 1.00 88.88 88 PRO A C 1
ATOM 685 O O . PRO A 1 88 ? 2.159 8.501 -5.176 1.00 88.88 88 PRO A O 1
ATOM 688 N N . GLU A 1 89 ? 3.093 9.842 -6.720 1.00 88.50 89 GLU A N 1
ATOM 689 C CA . GLU A 1 89 ? 1.920 9.901 -7.601 1.00 88.50 89 GLU A CA 1
ATOM 690 C C . GLU A 1 89 ? 1.627 8.539 -8.244 1.00 88.50 89 GLU A C 1
ATOM 692 O O . GLU A 1 89 ? 0.488 8.076 -8.250 1.00 88.50 89 GLU A O 1
ATOM 697 N N . THR A 1 90 ? 2.661 7.834 -8.715 1.00 87.06 90 THR A N 1
ATOM 698 C CA . THR A 1 90 ? 2.512 6.462 -9.221 1.00 87.06 90 THR A CA 1
ATOM 699 C C . THR A 1 90 ? 2.013 5.531 -8.117 1.00 87.06 90 THR A C 1
ATOM 701 O O . THR A 1 90 ? 1.083 4.762 -8.345 1.00 87.06 90 THR A O 1
ATOM 704 N N . GLN A 1 91 ? 2.576 5.617 -6.906 1.00 90.38 91 GLN A N 1
ATOM 705 C CA . GLN A 1 91 ? 2.119 4.811 -5.767 1.00 90.38 91 GLN A CA 1
ATOM 706 C C . GLN A 1 91 ? 0.646 5.081 -5.441 1.00 90.38 91 GLN A C 1
ATOM 708 O O . GLN A 1 91 ? -0.113 4.135 -5.228 1.00 90.38 91 GLN A O 1
ATOM 713 N N . ARG A 1 92 ? 0.226 6.351 -5.470 1.00 91.50 92 ARG A N 1
ATOM 714 C CA . ARG A 1 92 ? -1.161 6.771 -5.245 1.00 91.50 92 ARG A CA 1
ATOM 715 C C . ARG A 1 92 ? -2.111 6.143 -6.261 1.00 91.50 92 ARG A C 1
ATOM 717 O O . ARG A 1 92 ? -3.139 5.591 -5.865 1.00 91.50 92 ARG A O 1
ATOM 724 N N . VAL A 1 93 ? -1.771 6.203 -7.549 1.00 90.00 93 VAL A N 1
ATOM 725 C CA . VAL A 1 93 ? -2.569 5.604 -8.632 1.00 90.00 93 VAL A CA 1
ATOM 726 C C . VAL A 1 93 ? -2.663 4.087 -8.463 1.00 90.00 93 VAL A C 1
ATOM 728 O O . VAL A 1 93 ? -3.762 3.538 -8.498 1.00 90.00 93 VAL A O 1
ATOM 731 N N . LEU A 1 94 ? -1.538 3.414 -8.202 1.00 89.81 94 LEU A N 1
ATOM 732 C CA . LEU A 1 94 ? -1.506 1.962 -8.007 1.00 89.81 94 LEU A CA 1
ATOM 733 C C . LEU A 1 94 ? -2.310 1.520 -6.775 1.00 89.81 94 LEU A C 1
ATOM 735 O O . LEU A 1 94 ? -3.027 0.522 -6.843 1.00 89.81 94 LEU A O 1
ATOM 739 N N . LEU A 1 95 ? -2.224 2.263 -5.667 1.00 92.19 95 LEU A N 1
ATOM 740 C CA . LEU A 1 95 ? -3.008 1.996 -4.463 1.00 92.19 95 LEU A CA 1
ATOM 741 C C . LEU A 1 95 ? -4.504 2.221 -4.707 1.00 92.19 95 LEU A C 1
ATOM 743 O O . LEU A 1 95 ? -5.302 1.368 -4.332 1.00 92.19 95 LEU A O 1
ATOM 747 N N . SER A 1 96 ? -4.886 3.328 -5.351 1.00 91.81 96 SER A N 1
ATOM 748 C CA . SER A 1 96 ? -6.297 3.631 -5.648 1.00 91.81 96 SER A CA 1
ATOM 749 C C . SER A 1 96 ? -6.918 2.525 -6.500 1.00 91.81 96 SER A C 1
ATOM 751 O O . SER A 1 96 ? -7.953 1.978 -6.135 1.00 91.81 96 SER A O 1
ATOM 753 N N . HIS A 1 97 ? -6.211 2.104 -7.550 1.00 89.31 97 HIS A N 1
ATOM 754 C CA . HIS A 1 97 ? -6.645 1.010 -8.413 1.00 89.31 97 HIS A CA 1
ATOM 755 C C . HIS A 1 97 ? -6.735 -0.329 -7.661 1.00 89.31 97 HIS A C 1
ATOM 757 O O . HIS A 1 97 ? -7.681 -1.089 -7.842 1.00 89.31 97 HIS A O 1
ATOM 763 N N . ALA A 1 98 ? -5.784 -0.633 -6.768 1.00 88.88 98 ALA A N 1
ATOM 764 C CA . ALA A 1 98 ? -5.863 -1.841 -5.945 1.00 88.88 98 ALA A CA 1
ATOM 765 C C . ALA A 1 98 ? -7.078 -1.823 -4.996 1.00 88.88 98 ALA A C 1
ATOM 767 O O . ALA A 1 98 ? -7.707 -2.859 -4.796 1.00 88.88 98 ALA A O 1
ATOM 768 N N . LEU A 1 99 ? -7.420 -0.664 -4.424 1.00 91.50 99 LEU A N 1
ATOM 769 C CA . LEU A 1 99 ? -8.603 -0.503 -3.574 1.00 91.50 99 LEU A CA 1
ATOM 770 C C . LEU A 1 99 ? -9.903 -0.645 -4.376 1.00 91.50 99 LEU A C 1
ATOM 772 O O . LEU A 1 99 ? -10.800 -1.357 -3.932 1.00 91.50 99 LEU A O 1
ATOM 776 N N . GLU A 1 100 ? -9.980 -0.038 -5.561 1.00 90.00 100 GLU A N 1
ATOM 777 C CA . GLU A 1 100 ? -11.109 -0.177 -6.493 1.00 90.00 100 GLU A CA 1
ATOM 778 C C . GLU A 1 100 ? -11.340 -1.644 -6.887 1.00 90.00 100 GLU A C 1
ATOM 780 O O . GLU A 1 100 ? -12.460 -2.143 -6.796 1.00 90.00 100 GLU A O 1
ATOM 785 N N . GLU A 1 101 ? -10.279 -2.371 -7.246 1.00 86.06 101 GLU A N 1
ATOM 786 C CA . GLU A 1 101 ? -10.365 -3.785 -7.635 1.00 86.06 101 GLU A CA 1
ATOM 787 C C . GLU A 1 101 ? -10.794 -4.692 -6.471 1.00 86.06 101 GLU A C 1
ATOM 789 O O . GLU A 1 101 ? -11.539 -5.655 -6.671 1.00 86.06 101 GLU A O 1
ATOM 794 N N . LEU A 1 102 ? -10.348 -4.402 -5.247 1.00 87.81 102 LEU A N 1
ATOM 795 C CA . LEU A 1 102 ? -10.806 -5.123 -4.057 1.00 87.81 102 LEU A CA 1
ATOM 796 C C . LEU A 1 102 ? -12.273 -4.811 -3.754 1.00 87.81 102 LEU A C 1
ATOM 798 O O . LEU A 1 102 ? -13.047 -5.724 -3.462 1.00 87.81 102 LEU A O 1
ATOM 802 N N . HIS A 1 103 ? -12.665 -3.544 -3.873 1.00 89.25 103 HIS A N 1
ATOM 803 C CA . HIS A 1 103 ? -14.037 -3.110 -3.656 1.00 89.25 103 HIS A CA 1
ATOM 804 C C . HIS A 1 103 ? -15.009 -3.743 -4.655 1.00 89.25 103 HIS A C 1
ATOM 806 O O . HIS A 1 103 ? -16.048 -4.257 -4.240 1.00 89.25 103 HIS A O 1
ATOM 812 N N . ALA A 1 104 ? -14.645 -3.784 -5.941 1.00 86.31 104 ALA A N 1
ATOM 813 C CA . ALA A 1 104 ? -15.436 -4.418 -6.995 1.00 86.31 104 ALA A CA 1
ATOM 814 C C . ALA A 1 104 ? -15.749 -5.897 -6.697 1.00 86.31 104 ALA A C 1
ATOM 816 O O . ALA A 1 104 ? -16.806 -6.388 -7.076 1.00 86.31 104 ALA A O 1
ATOM 817 N N . ARG A 1 105 ? -14.867 -6.577 -5.953 1.00 79.88 105 ARG A N 1
ATOM 818 C CA . ARG A 1 105 ? -14.997 -7.988 -5.538 1.00 79.88 105 ARG A CA 1
ATOM 819 C C . ARG A 1 105 ? -15.621 -8.163 -4.151 1.00 79.88 105 ARG A C 1
ATOM 821 O O . ARG A 1 105 ? -15.503 -9.217 -3.529 1.00 79.88 105 ARG A O 1
ATOM 828 N N . GLY A 1 106 ? -16.215 -7.105 -3.598 1.00 84.06 106 GLY A N 1
ATOM 829 C CA . GLY A 1 106 ? -16.830 -7.118 -2.269 1.00 84.06 106 GLY A CA 1
ATOM 830 C C . GLY A 1 106 ? -15.836 -7.218 -1.105 1.00 84.06 106 GLY A C 1
ATOM 831 O O . GLY A 1 106 ? -16.244 -7.425 0.042 1.00 84.06 106 GLY A O 1
ATOM 832 N N . ILE A 1 107 ? -14.532 -7.057 -1.354 1.00 84.81 107 ILE A N 1
ATOM 833 C CA . ILE A 1 107 ? -13.505 -7.076 -0.311 1.00 84.81 107 ILE A CA 1
ATOM 834 C C . ILE A 1 107 ? -13.383 -5.672 0.277 1.00 84.81 107 ILE A C 1
ATOM 836 O O . ILE A 1 107 ? -12.819 -4.756 -0.318 1.00 84.81 107 ILE A O 1
ATOM 840 N N . ARG A 1 108 ? -13.885 -5.503 1.502 1.00 89.06 108 ARG A N 1
ATOM 841 C CA . ARG A 1 108 ? -13.802 -4.228 2.219 1.00 89.06 108 ARG A CA 1
ATOM 842 C C . ARG A 1 108 ? -12.446 -4.061 2.901 1.00 89.06 108 ARG A C 1
ATOM 844 O O . ARG A 1 108 ? -12.175 -4.689 3.927 1.00 89.06 108 ARG A O 1
ATOM 851 N N . VAL A 1 109 ? -11.626 -3.160 2.369 1.00 91.19 109 VAL A N 1
ATOM 852 C CA . VAL A 1 109 ? -10.374 -2.730 3.004 1.00 91.19 109 VAL A CA 1
ATOM 853 C C . VAL A 1 109 ? -10.684 -1.703 4.091 1.00 91.19 109 VAL A C 1
ATOM 855 O O . VAL A 1 109 ? -11.330 -0.693 3.837 1.00 91.19 109 VAL A O 1
ATOM 858 N N . VAL A 1 110 ? -10.245 -1.979 5.321 1.00 90.94 110 VAL A N 1
ATOM 859 C CA . VAL A 1 110 ? -10.496 -1.107 6.486 1.00 90.94 110 VAL A CA 1
ATOM 860 C C . VAL A 1 110 ? -9.308 -0.195 6.780 1.00 90.94 110 VAL A C 1
ATOM 862 O O . VAL A 1 110 ? -9.487 0.923 7.252 1.00 90.94 110 VAL A O 1
ATOM 865 N N . SER A 1 111 ? -8.092 -0.665 6.512 1.00 92.69 111 SER A N 1
ATOM 866 C CA . SER A 1 111 ? -6.870 0.101 6.724 1.00 92.69 111 SER A CA 1
ATOM 867 C C . SER A 1 111 ? -5.791 -0.306 5.728 1.00 92.69 111 SER A C 1
ATOM 869 O O . SER A 1 111 ? -5.763 -1.435 5.237 1.00 92.69 111 SER A O 1
ATOM 871 N N . VAL A 1 112 ? -4.895 0.637 5.446 1.00 93.00 112 VAL A N 1
ATOM 872 C CA . VAL A 1 112 ? -3.687 0.428 4.647 1.00 93.00 112 VAL A CA 1
ATOM 873 C C . VAL A 1 112 ? -2.489 0.621 5.568 1.00 93.00 112 VAL A C 1
ATOM 875 O O . VAL A 1 112 ? -2.407 1.618 6.282 1.00 93.00 112 VAL A O 1
ATOM 878 N N . THR A 1 113 ? -1.562 -0.334 5.564 1.00 92.19 113 THR A N 1
ATOM 879 C CA . THR A 1 113 ? -0.333 -0.276 6.364 1.00 92.19 113 THR A CA 1
ATOM 880 C C . THR A 1 113 ? 0.875 -0.157 5.450 1.00 92.19 113 THR A C 1
ATOM 882 O O . THR A 1 113 ? 1.011 -0.941 4.513 1.00 92.19 113 THR A O 1
ATOM 885 N N . MET A 1 114 ? 1.765 0.780 5.753 1.00 90.50 114 MET A N 1
ATOM 886 C CA . MET A 1 114 ? 3.015 1.008 5.032 1.00 90.50 114 MET A CA 1
ATOM 887 C C . MET A 1 114 ? 4.120 1.371 6.025 1.00 90.50 114 MET A C 1
ATOM 889 O O . MET A 1 114 ? 3.839 1.650 7.192 1.00 90.50 114 MET A O 1
ATOM 893 N N . ASP A 1 115 ? 5.372 1.340 5.579 1.00 88.62 115 ASP A N 1
ATOM 894 C CA . ASP A 1 115 ? 6.488 1.828 6.385 1.00 88.62 115 ASP A CA 1
ATOM 895 C C . ASP A 1 115 ? 6.513 3.372 6.453 1.00 88.62 115 ASP A C 1
ATOM 897 O O . ASP A 1 115 ? 5.696 4.071 5.851 1.00 88.62 115 ASP A O 1
ATOM 901 N N . GLY A 1 116 ? 7.471 3.923 7.200 1.00 84.69 116 GLY A N 1
ATOM 902 C CA . GLY A 1 116 ? 7.660 5.370 7.333 1.00 84.69 116 GLY A CA 1
ATOM 903 C C . GLY A 1 116 ? 8.403 6.032 6.167 1.00 84.69 116 GLY A C 1
ATOM 904 O O . GLY A 1 116 ? 8.937 7.128 6.358 1.00 84.69 116 GLY A O 1
ATOM 905 N N . HIS A 1 117 ? 8.510 5.389 4.997 1.00 88.25 117 HIS A N 1
ATOM 906 C CA . HIS A 1 117 ? 9.271 5.938 3.877 1.00 88.25 117 HIS A CA 1
ATOM 907 C C . HIS A 1 117 ? 8.667 7.262 3.381 1.00 88.25 117 HIS A C 1
ATOM 909 O O . HIS A 1 117 ? 7.448 7.448 3.344 1.00 88.25 117 HIS A O 1
ATOM 915 N N . ALA A 1 118 ? 9.521 8.212 2.984 1.00 88.44 118 ALA A N 1
ATOM 916 C CA . ALA A 1 118 ? 9.085 9.561 2.617 1.00 88.44 118 ALA A CA 1
ATOM 917 C C . ALA A 1 118 ? 8.092 9.567 1.442 1.00 88.44 118 ALA A C 1
ATOM 919 O O . ALA A 1 118 ? 7.161 10.374 1.439 1.00 88.44 118 ALA A O 1
ATOM 920 N N . SER A 1 119 ? 8.254 8.647 0.485 1.00 87.94 119 SER A N 1
ATOM 921 C CA . SER A 1 119 ? 7.330 8.498 -0.646 1.00 87.94 119 SER A CA 1
ATOM 922 C C . SER A 1 119 ? 5.938 8.047 -0.198 1.00 87.94 119 SER A C 1
ATOM 924 O O . SER A 1 119 ? 4.945 8.629 -0.621 1.00 87.94 119 SER A O 1
ATOM 926 N N . ASN A 1 120 ? 5.871 7.103 0.742 1.00 90.06 120 ASN A N 1
ATOM 927 C CA . ASN A 1 120 ? 4.627 6.560 1.281 1.00 90.06 120 ASN A CA 1
ATOM 928 C C . ASN A 1 120 ? 3.864 7.618 2.093 1.00 90.06 120 ASN A C 1
ATOM 930 O O . ASN A 1 120 ? 2.652 7.779 1.947 1.00 90.06 120 ASN A O 1
ATOM 934 N N . VAL A 1 121 ? 4.586 8.420 2.882 1.00 89.94 121 VAL A N 1
ATOM 935 C CA . VAL A 1 121 ? 4.006 9.581 3.575 1.00 89.94 121 VAL A CA 1
ATOM 936 C C . VAL A 1 121 ? 3.499 10.624 2.575 1.00 89.94 121 VAL A C 1
ATOM 938 O O . VAL A 1 121 ? 2.402 11.154 2.741 1.00 89.94 121 VAL A O 1
ATOM 941 N N . SER A 1 122 ? 4.270 10.913 1.522 1.00 90.69 122 SER A N 1
ATOM 942 C CA . SER A 1 122 ? 3.865 11.855 0.474 1.00 90.69 122 SER A CA 1
ATOM 943 C C . SER A 1 122 ? 2.611 11.381 -0.267 1.00 90.69 122 SER A C 1
ATOM 945 O O . SER A 1 122 ? 1.691 12.175 -0.451 1.00 90.69 122 SER A O 1
ATOM 947 N N . MET A 1 123 ? 2.525 10.092 -0.601 1.00 93.19 123 MET A N 1
ATOM 948 C CA . MET A 1 123 ? 1.341 9.461 -1.187 1.00 93.19 123 MET A CA 1
ATOM 949 C C . MET A 1 123 ? 0.113 9.623 -0.278 1.00 93.19 123 MET A C 1
ATOM 951 O O . MET A 1 123 ? -0.950 10.017 -0.752 1.00 93.19 123 MET A O 1
ATOM 955 N N . CYS A 1 124 ? 0.246 9.381 1.031 1.00 91.31 124 CYS A N 1
ATOM 956 C CA . CYS A 1 124 ? -0.854 9.586 1.981 1.00 91.31 124 CYS A CA 1
ATOM 957 C C . CYS A 1 124 ? -1.343 11.031 1.993 1.00 91.31 124 CYS A C 1
ATOM 959 O O . CYS A 1 124 ? -2.548 11.275 1.998 1.00 91.31 124 CYS A O 1
ATOM 961 N N . ASN A 1 125 ? -0.415 11.988 1.969 1.00 90.75 125 ASN A N 1
ATOM 962 C CA . ASN A 1 125 ? -0.773 13.400 1.929 1.00 90.75 125 ASN A CA 1
ATOM 963 C C . ASN A 1 125 ? -1.532 13.756 0.641 1.00 90.75 125 ASN A C 1
ATOM 965 O O . ASN A 1 125 ? -2.501 14.509 0.690 1.00 90.75 125 ASN A O 1
ATOM 969 N N . GLN A 1 126 ? -1.162 13.164 -0.500 1.00 91.31 126 GLN A N 1
ATOM 970 C CA . GLN A 1 126 ? -1.894 13.338 -1.762 1.00 91.31 126 GLN A CA 1
ATOM 971 C C . GLN A 1 126 ? -3.297 12.713 -1.738 1.00 91.31 126 GLN A C 1
ATOM 973 O O . GLN A 1 126 ? -4.194 13.207 -2.415 1.00 91.31 126 GLN A O 1
ATOM 978 N N . LEU A 1 127 ? -3.511 11.657 -0.946 1.00 89.69 127 LEU A N 1
ATOM 979 C CA . LEU A 1 127 ? -4.842 11.085 -0.692 1.00 89.69 127 LEU A CA 1
ATOM 980 C C . LEU A 1 127 ? -5.670 11.924 0.298 1.00 89.69 127 LEU A C 1
ATOM 982 O O . LEU A 1 127 ? -6.842 11.637 0.526 1.00 89.69 127 LEU A O 1
ATOM 986 N N . GLY A 1 128 ? -5.089 12.982 0.868 1.00 89.88 128 GLY A N 1
ATOM 987 C CA . GLY A 1 128 ? -5.760 13.890 1.790 1.00 89.88 128 GLY A CA 1
ATOM 988 C C . GLY A 1 128 ? -5.556 13.558 3.265 1.00 89.88 128 GLY A C 1
ATOM 989 O O . GLY A 1 128 ? -6.270 14.134 4.089 1.00 89.88 128 GLY A O 1
ATOM 990 N N . CYS A 1 129 ? -4.613 12.673 3.604 1.00 88.94 129 CYS A N 1
ATOM 991 C CA . CYS A 1 129 ? -4.125 12.526 4.972 1.00 88.94 129 CYS A CA 1
ATOM 992 C C . CYS A 1 129 ? -3.202 13.692 5.352 1.00 88.94 129 CYS A C 1
ATOM 994 O O . CYS A 1 129 ? -2.631 14.369 4.504 1.00 88.94 129 CYS A O 1
ATOM 996 N N . GLU A 1 130 ? -3.000 13.888 6.645 1.00 86.19 130 GLU A N 1
ATOM 997 C CA . GLU A 1 130 ? -2.030 14.828 7.187 1.00 86.19 130 GLU A CA 1
ATOM 998 C C . GLU A 1 130 ? -1.248 14.128 8.298 1.00 86.19 130 GLU A C 1
ATOM 1000 O O . GLU A 1 130 ? -1.630 14.126 9.468 1.00 86.19 130 GLU A O 1
ATOM 1005 N N . LEU A 1 131 ? -0.162 13.457 7.897 1.00 78.44 131 LEU A N 1
ATOM 1006 C CA . LEU A 1 131 ? 0.679 12.650 8.796 1.00 78.44 131 LEU A CA 1
ATOM 1007 C C . LEU A 1 131 ? 1.844 13.446 9.411 1.00 78.44 131 LEU A C 1
ATOM 1009 O O . LEU A 1 131 ? 2.541 12.948 10.292 1.00 78.44 131 LEU A O 1
ATOM 1013 N N . LYS A 1 132 ? 2.079 14.668 8.921 1.00 71.00 132 LYS A N 1
ATOM 1014 C CA . LYS A 1 132 ? 3.135 15.597 9.356 1.00 71.00 132 LYS A CA 1
ATOM 1015 C C . LYS A 1 132 ? 2.552 17.005 9.547 1.00 71.00 132 LYS A C 1
ATOM 1017 O O . LYS A 1 132 ? 3.037 17.956 8.943 1.00 71.00 132 LYS A O 1
ATOM 1022 N N . GLY A 1 133 ? 1.467 17.095 10.314 1.00 66.38 133 GLY A N 1
ATOM 1023 C CA . GLY A 1 133 ? 0.788 18.352 10.635 1.00 66.38 133 GLY A CA 1
ATOM 1024 C C . GLY A 1 133 ? 1.352 19.044 11.877 1.00 66.38 133 GLY A C 1
ATOM 1025 O O . GLY A 1 133 ? 2.274 18.547 12.534 1.00 66.38 133 GLY A O 1
ATOM 1026 N N . ASN A 1 134 ? 0.773 20.197 12.211 1.00 69.62 134 ASN A N 1
ATOM 1027 C CA . ASN A 1 134 ? 1.078 20.921 13.443 1.00 69.62 134 ASN A CA 1
ATOM 1028 C C . ASN A 1 134 ? 0.815 20.024 14.671 1.00 69.62 134 ASN A C 1
ATOM 1030 O O . ASN A 1 134 ? -0.262 19.442 14.757 1.00 69.62 134 ASN A O 1
ATOM 1034 N N . PRO A 1 135 ? 1.707 19.969 15.682 1.00 67.69 135 PRO A N 1
ATOM 1035 C CA . PRO A 1 135 ? 1.494 19.164 16.896 1.00 67.69 135 PRO A CA 1
ATOM 1036 C C . PRO A 1 135 ? 0.237 19.530 17.704 1.00 67.69 135 PRO A C 1
ATOM 1038 O O . PRO A 1 135 ? -0.120 18.829 18.647 1.00 67.69 135 PRO A O 1
ATOM 1041 N N . GLN A 1 136 ? -0.383 20.665 17.381 1.00 69.38 136 GLN A N 1
ATOM 1042 C CA . GLN A 1 136 ? -1.572 21.204 18.033 1.00 69.38 136 GLN A CA 1
ATOM 1043 C C . GLN A 1 136 ? -2.876 20.779 17.344 1.00 69.38 136 GLN A C 1
ATOM 1045 O O . GLN A 1 136 ? -3.942 20.941 17.934 1.00 69.38 136 GLN A O 1
ATOM 1050 N N . GLU A 1 137 ? -2.803 20.218 16.134 1.00 74.81 137 GLU A N 1
ATOM 1051 C CA . GLU A 1 137 ? -3.961 19.727 15.391 1.00 74.81 137 GLU A CA 1
ATOM 1052 C C . GLU A 1 137 ? -3.940 18.191 15.322 1.00 74.81 137 GLU A C 1
ATOM 1054 O O . GLU A 1 137 ? -2.872 17.581 15.207 1.00 74.81 137 GLU A O 1
ATOM 1059 N N . PRO A 1 138 ? -5.102 17.523 15.440 1.00 77.50 138 PRO A N 1
ATOM 1060 C CA . PRO A 1 138 ? -5.166 16.072 15.355 1.00 77.50 138 PRO A CA 1
ATOM 1061 C C . PRO A 1 138 ? -4.759 15.600 13.955 1.00 77.50 138 PRO A C 1
ATOM 1063 O O . PRO A 1 138 ? -5.206 16.146 12.949 1.00 77.50 138 PRO A O 1
ATOM 1066 N N . LEU A 1 139 ? -3.945 14.543 13.891 1.00 83.88 139 LEU A N 1
ATOM 1067 C CA . LEU A 1 139 ? -3.522 13.953 12.622 1.00 83.88 139 LEU A CA 1
ATOM 1068 C C . LEU A 1 139 ? -4.738 13.494 11.813 1.00 83.88 139 LEU A C 1
ATOM 1070 O O . LEU A 1 139 ? -5.572 12.723 12.302 1.00 83.88 139 LEU A O 1
ATOM 1074 N N . LYS A 1 140 ? -4.797 13.891 10.543 1.00 87.06 140 LYS A N 1
ATOM 1075 C CA . LYS A 1 140 ? -5.790 13.366 9.609 1.00 87.06 140 LYS A CA 1
ATOM 1076 C C . LYS A 1 140 ? -5.277 12.049 9.032 1.00 87.06 140 LYS A C 1
ATOM 1078 O O . LYS A 1 140 ? -4.474 12.035 8.105 1.00 87.06 140 LYS A O 1
ATOM 1083 N N . THR A 1 141 ? -5.706 10.930 9.607 1.00 88.88 141 THR A N 1
ATOM 1084 C CA . THR A 1 141 ? -5.184 9.586 9.284 1.00 88.88 141 THR A CA 1
ATOM 1085 C C . THR A 1 141 ? -6.085 8.771 8.356 1.00 88.88 141 THR A C 1
ATOM 1087 O O . THR A 1 141 ? -5.818 7.593 8.118 1.00 88.88 141 THR A O 1
ATOM 1090 N N . SER A 1 142 ? -7.142 9.381 7.822 1.00 91.00 142 SER A N 1
ATOM 1091 C CA . SER A 1 142 ? -8.084 8.745 6.906 1.00 91.00 142 SER A CA 1
ATOM 1092 C C . SER A 1 142 ? -8.269 9.561 5.630 1.00 91.00 142 SER A C 1
ATOM 1094 O O . SER A 1 142 ? -8.155 10.789 5.616 1.00 91.00 142 SER A O 1
ATOM 1096 N N . PHE A 1 143 ? -8.590 8.846 4.558 1.00 92.38 143 PHE A N 1
ATOM 1097 C CA . PHE A 1 143 ? -8.931 9.389 3.252 1.00 92.38 143 PHE A CA 1
ATOM 1098 C C . PHE A 1 143 ? -10.215 8.717 2.742 1.00 92.38 143 PHE A C 1
ATOM 1100 O O . PHE A 1 143 ? -10.509 7.589 3.156 1.00 92.38 143 PHE A O 1
ATOM 1107 N N . PRO A 1 144 ? -11.010 9.398 1.896 1.00 90.81 144 PRO A N 1
ATOM 1108 C CA . PRO A 1 144 ? -12.196 8.798 1.299 1.00 90.81 144 PRO A CA 1
ATOM 1109 C C . PRO A 1 144 ? -11.796 7.615 0.420 1.00 90.81 144 PRO A C 1
ATOM 1111 O O . PRO A 1 144 ? -10.790 7.658 -0.289 1.00 90.81 144 PRO A O 1
ATOM 1114 N N . HIS A 1 145 ? -12.581 6.548 0.477 1.00 89.31 145 HIS A N 1
ATOM 1115 C CA . HIS A 1 145 ? -12.340 5.385 -0.361 1.00 89.31 145 HIS A CA 1
ATOM 1116 C C . HIS A 1 145 ? -12.627 5.750 -1.833 1.00 89.31 145 HIS A C 1
ATOM 1118 O O . HIS A 1 145 ? -13.613 6.432 -2.101 1.00 89.31 145 HIS A O 1
ATOM 1124 N N . PRO A 1 146 ? -11.797 5.316 -2.801 1.00 87.50 146 PRO A N 1
ATOM 1125 C CA . PRO A 1 146 ? -11.885 5.797 -4.185 1.00 87.50 146 PRO A CA 1
ATOM 1126 C C . PRO A 1 146 ? -13.205 5.457 -4.900 1.00 87.50 146 PRO A C 1
ATOM 1128 O O . PRO A 1 146 ? -13.569 6.129 -5.859 1.00 87.50 146 PRO A O 1
ATOM 1131 N N . SER A 1 147 ? -13.934 4.440 -4.428 1.00 81.56 147 SER A N 1
ATOM 1132 C CA . SER A 1 147 ? -15.176 3.946 -5.053 1.00 81.56 147 SER A CA 1
ATOM 1133 C C . SER A 1 147 ? -16.465 4.159 -4.244 1.00 81.56 147 SER A C 1
ATOM 1135 O O . SER A 1 147 ? -17.505 3.665 -4.674 1.00 81.56 147 SER A O 1
ATOM 1137 N N . THR A 1 148 ? -16.431 4.811 -3.073 1.00 73.50 148 THR A N 1
ATOM 1138 C CA . THR A 1 148 ? -17.613 4.952 -2.184 1.00 73.50 148 THR A CA 1
ATOM 1139 C C . THR A 1 148 ? -17.728 6.325 -1.56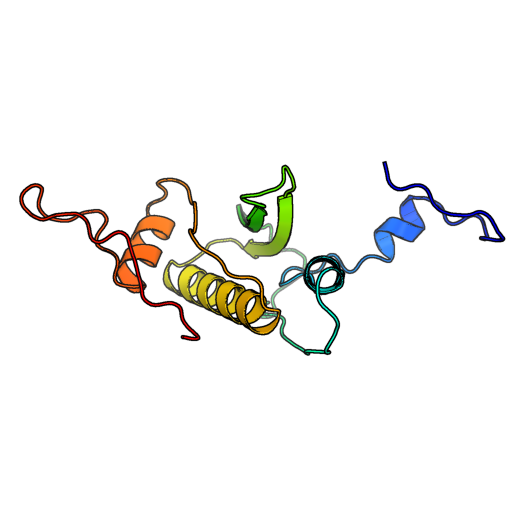0 1.00 73.50 148 THR A C 1
ATOM 1141 O O . THR A 1 148 ? -16.671 6.821 -1.112 1.00 73.50 148 THR A O 1
#

Foldseek 3Di:
DDDDDDDDDDCCDPVNVVVPQPPDFFFRVVQLVVVLVVPDDDDDDDDDPDPDDDPPDAFPDKDWDKDQDPPDGDITTGGMDTHNDDALVNVLVRVLVVLVSCVVSVNDDPDDDDDPDPSPCVNQVVLVWAPPDDPVDDTRRDHDRNPD

Radius of gyration: 18.6 Å; chains: 1; bounding box: 37×60×41 Å

Sequence (148 aa):
MVLFPPSSASRFTSKEWLCSVDGKPGLNKMMLDMLERRCQEDQAKYGYMGDGNNETDVATEALVFMVVGLQGHWKAPIAYYLTKSLSPETQRVLLSHALEELHARGIRVVSVTMDGHASNVSMCNQLGCELKGNPQEPLKTSFPHPST

Secondary structure (DSSP, 8-state):
--PPPP-------HHHHHHTS---SEE-HHHHHHHHTTS---------------TT---SEEEEEEEE-SSSS-EEEEEEEEES---HHHHHHHHHHHHHHHHHTT---------S-HHHHHHHHHTT-BSS--TTS--B-----TT-

InterPro domains:
  IPR048365 Transposable element P transposase-like, RNase H domain, N-terminal [PF21787] (50-128)